Protein AF-A0A0G2AJ13-F1 (afdb_monomer)

Radius of gyration: 12.6 Å; Cα contacts (8 Å, |Δi|>4): 23; chains: 1; bounding box: 30×23×25 Å

Structure (mmCIF, N/CA/C/O backbone):
data_AF-A0A0G2AJ13-F1
#
_entry.id   AF-A0A0G2AJ13-F1
#
loop_
_atom_site.group_PDB
_atom_site.id
_atom_site.type_symbol
_atom_site.label_atom_id
_atom_site.label_alt_id
_atom_site.label_comp_id
_atom_site.label_asym_id
_atom_site.label_entity_id
_atom_site.label_seq_id
_atom_site.pdbx_PDB_ins_code
_atom_site.Cartn_x
_atom_site.Cartn_y
_atom_site.Cartn_z
_atom_site.occupancy
_atom_site.B_iso_or_equiv
_atom_site.auth_seq_id
_atom_site.auth_comp_id
_atom_site.auth_asym_id
_atom_site.auth_atom_id
_atom_site.pdbx_PDB_model_num
ATOM 1 N N . GLU A 1 1 ? -11.713 14.253 6.248 1.00 53.41 1 GLU A N 1
ATOM 2 C CA . GLU A 1 1 ? -10.940 13.137 6.831 1.00 53.41 1 GLU A CA 1
ATOM 3 C C . GLU A 1 1 ? -11.899 11.998 7.209 1.00 53.41 1 GLU A C 1
ATOM 5 O O . GLU A 1 1 ? -12.344 11.922 8.343 1.00 53.41 1 GLU A O 1
ATOM 10 N N . ALA A 1 2 ? -12.344 11.191 6.233 1.00 73.50 2 ALA A N 1
ATOM 11 C CA . ALA A 1 2 ? -13.280 10.073 6.470 1.00 73.50 2 ALA A CA 1
ATOM 12 C C . ALA A 1 2 ? -13.267 9.039 5.324 1.00 73.50 2 ALA A C 1
ATOM 14 O O . ALA A 1 2 ? -14.310 8.525 4.938 1.00 73.50 2 ALA A O 1
ATOM 15 N N . LEU A 1 3 ? -12.098 8.758 4.731 1.00 87.88 3 LEU A N 1
ATOM 16 C CA . LEU A 1 3 ? -12.004 7.787 3.627 1.00 87.88 3 LEU A CA 1
ATOM 17 C C . LEU A 1 3 ? -12.412 6.369 4.055 1.00 87.88 3 LEU A C 1
ATOM 19 O O . LEU A 1 3 ? -12.879 5.596 3.228 1.00 87.88 3 LEU A O 1
ATOM 23 N N . ILE A 1 4 ? -12.227 6.031 5.336 1.00 90.94 4 ILE A N 1
ATOM 24 C CA . ILE A 1 4 ? -12.533 4.709 5.884 1.00 90.94 4 ILE A CA 1
ATOM 25 C C . ILE A 1 4 ? -13.329 4.886 7.187 1.00 90.94 4 ILE A C 1
ATOM 27 O O . ILE A 1 4 ? -12.835 5.556 8.107 1.00 90.94 4 ILE A O 1
ATOM 31 N N . PRO A 1 5 ? -14.528 4.284 7.306 1.00 94.94 5 PRO A N 1
ATOM 32 C CA . PRO A 1 5 ? -15.294 4.251 8.549 1.00 94.94 5 PRO A CA 1
ATOM 33 C C . PRO A 1 5 ? -14.496 3.650 9.715 1.00 94.94 5 PRO A C 1
ATOM 35 O O . PRO A 1 5 ? -13.735 2.701 9.536 1.00 94.94 5 PRO A O 1
ATOM 38 N N . LYS A 1 6 ? -14.707 4.153 10.941 1.00 92.56 6 LYS A N 1
ATOM 39 C CA . LYS A 1 6 ? -13.972 3.699 12.144 1.00 92.56 6 LYS A CA 1
ATOM 40 C C . LYS A 1 6 ? -14.055 2.189 12.394 1.00 92.56 6 LYS A C 1
ATOM 42 O O . LYS A 1 6 ? -13.081 1.600 12.853 1.00 92.56 6 LYS A O 1
ATOM 47 N N . GLY A 1 7 ? -15.192 1.565 12.080 1.00 94.12 7 GLY A N 1
ATOM 48 C CA . GLY A 1 7 ? -15.384 0.118 12.238 1.00 94.12 7 GLY A CA 1
ATOM 49 C C . GLY A 1 7 ? -14.438 -0.726 11.379 1.00 94.12 7 GLY A C 1
ATOM 50 O O . GLY A 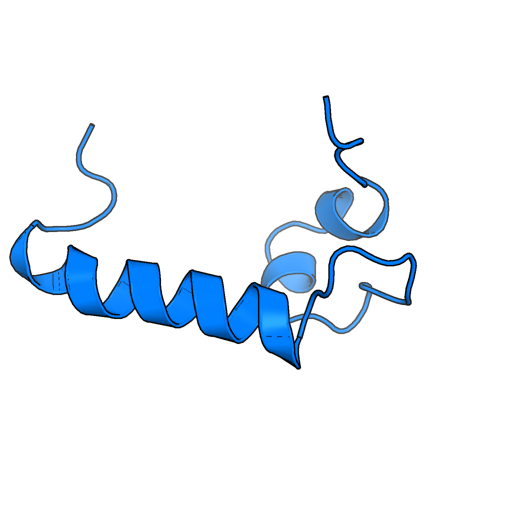1 7 ? -14.066 -1.831 11.779 1.00 94.12 7 GLY A O 1
ATOM 51 N N . ASP A 1 8 ? -13.976 -0.171 10.256 1.00 95.94 8 ASP A N 1
ATOM 52 C CA . ASP A 1 8 ? -13.188 -0.896 9.260 1.00 95.94 8 ASP A CA 1
ATOM 53 C C . ASP A 1 8 ? -11.681 -0.679 9.398 1.00 95.94 8 ASP A C 1
ATOM 55 O O . ASP A 1 8 ? -10.888 -1.353 8.739 1.00 95.94 8 ASP A O 1
ATOM 59 N N . TRP A 1 9 ? -11.252 0.209 10.299 1.00 94.81 9 TRP A N 1
ATOM 60 C CA . TRP A 1 9 ? -9.839 0.549 10.484 1.00 94.81 9 TRP A CA 1
ATOM 61 C C . TRP A 1 9 ? -8.971 -0.672 10.756 1.00 94.81 9 TRP A C 1
ATOM 63 O O . TRP A 1 9 ? -7.895 -0.808 10.177 1.00 94.81 9 TRP A O 1
ATOM 73 N N . LYS A 1 10 ? -9.446 -1.597 11.597 1.00 94.81 10 LYS A N 1
ATOM 74 C CA . LYS A 1 10 ? -8.703 -2.824 11.907 1.00 94.81 10 LYS A CA 1
ATOM 75 C C . LYS A 1 10 ? -8.486 -3.697 10.668 1.00 94.81 10 LYS A C 1
ATOM 77 O O . LYS A 1 10 ? -7.432 -4.311 10.537 1.00 94.81 10 LYS A O 1
ATOM 82 N N . TYR A 1 11 ? -9.455 -3.741 9.754 1.00 95.75 11 TYR A N 1
ATOM 83 C CA . TYR A 1 11 ? -9.364 -4.557 8.547 1.00 95.75 11 TYR A CA 1
ATOM 84 C C . TYR A 1 11 ? -8.469 -3.895 7.510 1.00 95.75 11 TYR A C 1
ATOM 86 O O . TYR A 1 11 ? -7.595 -4.557 6.958 1.00 95.75 11 TYR A O 1
ATOM 94 N N . VAL A 1 12 ? -8.623 -2.585 7.301 1.00 95.56 12 VAL A N 1
ATOM 95 C CA . VAL A 1 12 ? -7.795 -1.870 6.329 1.00 95.56 12 VAL A CA 1
ATOM 96 C C . VAL A 1 12 ? -6.339 -1.808 6.778 1.00 95.56 12 VAL A C 1
ATOM 98 O O . VAL A 1 12 ? -5.457 -2.113 5.980 1.00 95.56 12 VAL A O 1
ATOM 101 N N . ASN A 1 13 ? -6.062 -1.513 8.051 1.00 96.12 13 ASN A N 1
ATOM 102 C CA . ASN A 1 13 ? -4.686 -1.481 8.554 1.00 96.12 13 ASN A CA 1
ATOM 103 C C . ASN A 1 13 ? -3.998 -2.842 8.396 1.00 96.12 13 ASN A C 1
ATOM 105 O O . ASN A 1 13 ? -2.891 -2.910 7.865 1.00 96.12 13 ASN A O 1
ATOM 109 N N . ASN A 1 14 ? -4.668 -3.934 8.780 1.00 97.12 14 ASN A N 1
ATOM 110 C CA . ASN A 1 14 ? -4.124 -5.277 8.579 1.00 97.12 14 ASN A CA 1
ATOM 111 C C . ASN A 1 14 ? -3.950 -5.602 7.089 1.00 97.12 14 ASN A C 1
ATOM 113 O O . ASN A 1 14 ? -2.920 -6.150 6.707 1.00 97.12 14 ASN A O 1
ATOM 117 N N . GLY A 1 15 ? -4.905 -5.217 6.238 1.00 96.81 15 GLY A N 1
ATOM 118 C CA . GLY A 1 15 ? -4.808 -5.379 4.788 1.00 96.81 15 GLY A CA 1
ATOM 119 C C . GLY A 1 15 ? -3.580 -4.682 4.203 1.00 96.81 15 GLY A C 1
ATOM 120 O O . GLY A 1 15 ? -2.826 -5.302 3.458 1.00 96.81 15 GLY A O 1
ATOM 121 N N . LEU A 1 16 ? -3.317 -3.435 4.599 1.00 95.50 16 LEU A N 1
ATOM 122 C CA . LEU A 1 16 ? -2.142 -2.677 4.162 1.00 95.50 16 LEU A CA 1
ATOM 123 C C . LEU A 1 16 ? -0.830 -3.299 4.663 1.00 95.50 16 LEU A C 1
ATOM 125 O O . LEU A 1 16 ? 0.137 -3.375 3.906 1.00 95.50 16 LEU A O 1
ATOM 129 N N . VAL A 1 17 ? -0.797 -3.797 5.904 1.00 96.06 17 VAL A N 1
ATOM 130 C CA . VAL A 1 17 ? 0.376 -4.503 6.452 1.00 96.06 17 VAL A CA 1
ATOM 131 C C . VAL A 1 17 ? 0.664 -5.785 5.670 1.00 96.06 17 VAL A C 1
ATOM 133 O O . VAL A 1 17 ? 1.810 -6.026 5.288 1.00 96.06 17 VAL A O 1
ATOM 136 N N . LEU A 1 18 ? -0.354 -6.609 5.410 1.00 97.12 18 LEU A N 1
ATOM 137 C CA . LEU A 1 18 ? -0.196 -7.853 4.652 1.00 97.12 18 LEU A CA 1
ATOM 138 C C . LEU A 1 18 ? 0.173 -7.578 3.193 1.00 97.12 18 LEU A C 1
ATOM 140 O O . LEU A 1 18 ? 1.031 -8.268 2.647 1.00 97.12 18 LEU A O 1
ATOM 144 N N . TYR A 1 19 ? -0.409 -6.539 2.591 1.00 96.06 19 TYR A N 1
ATOM 145 C CA . TYR A 1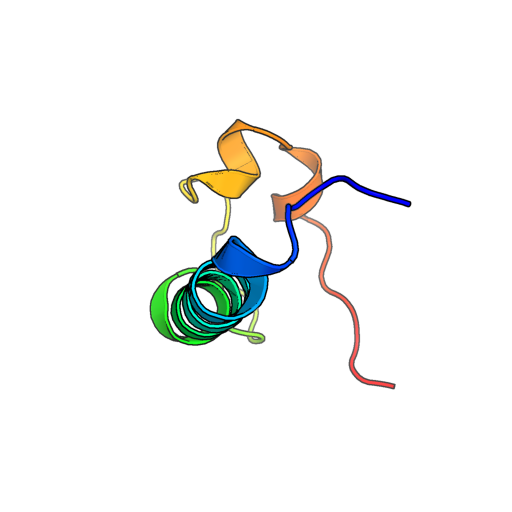 19 ? -0.053 -6.089 1.251 1.00 96.06 19 TYR A CA 1
ATOM 146 C C . TYR A 1 19 ? 1.424 -5.699 1.176 1.00 96.06 19 TYR A C 1
ATOM 148 O O . TYR A 1 19 ? 2.150 -6.216 0.334 1.00 96.06 19 TYR A O 1
ATOM 156 N N . GLY A 1 20 ? 1.906 -4.856 2.091 1.00 93.94 20 GLY A N 1
ATOM 157 C CA . GLY A 1 20 ? 3.322 -4.492 2.140 1.00 93.94 20 GLY A CA 1
ATOM 158 C C . GLY A 1 20 ? 4.241 -5.685 2.420 1.00 93.94 20 GLY A C 1
ATOM 159 O O . GLY A 1 20 ? 5.361 -5.733 1.930 1.00 93.94 20 GLY A O 1
ATOM 160 N N . ARG A 1 21 ? 3.787 -6.681 3.188 1.00 95.25 21 ARG A N 1
ATOM 161 C CA . ARG A 1 21 ? 4.603 -7.859 3.515 1.00 95.25 21 ARG A CA 1
ATOM 162 C C . ARG A 1 21 ? 4.715 -8.856 2.361 1.00 95.25 21 ARG A C 1
ATOM 164 O O . ARG A 1 21 ? 5.796 -9.399 2.158 1.00 95.25 21 ARG A O 1
ATOM 171 N N . TYR A 1 22 ? 3.612 -9.129 1.667 1.00 95.56 22 TYR A N 1
ATOM 172 C CA . TYR A 1 22 ? 3.517 -10.252 0.726 1.00 95.56 22 TYR A CA 1
ATOM 173 C C . TYR A 1 22 ? 3.351 -9.846 -0.737 1.00 95.56 22 TYR A C 1
ATOM 175 O O . TYR A 1 22 ? 3.646 -10.656 -1.607 1.00 95.56 22 TYR A O 1
ATOM 183 N N . VAL A 1 23 ? 2.882 -8.627 -1.011 1.00 95.25 23 VAL A N 1
ATOM 184 C CA . VAL A 1 23 ? 2.685 -8.126 -2.379 1.00 95.25 23 VAL A CA 1
ATOM 185 C C . VAL A 1 23 ? 3.753 -7.098 -2.721 1.00 95.25 23 VAL A C 1
ATOM 187 O O . VAL A 1 23 ? 4.489 -7.297 -3.670 1.00 95.25 23 VAL A O 1
ATOM 190 N N . CYS A 1 24 ? 3.883 -6.036 -1.923 1.00 93.94 24 CYS A N 1
ATOM 191 C CA . CYS A 1 24 ? 4.759 -4.903 -2.216 1.00 93.94 24 CYS A CA 1
ATOM 192 C C . CYS A 1 24 ? 5.808 -4.676 -1.107 1.00 93.94 24 CYS A C 1
ATOM 194 O O . CYS A 1 24 ? 5.709 -3.687 -0.370 1.00 93.94 24 CYS A O 1
ATOM 196 N N . PRO A 1 25 ? 6.810 -5.567 -0.956 1.00 92.38 25 PRO A N 1
ATOM 197 C CA . PRO A 1 25 ? 7.887 -5.399 0.019 1.00 92.38 25 PRO A CA 1
ATOM 198 C C . PRO A 1 25 ? 8.728 -4.143 -0.230 1.00 92.38 25 PRO A C 1
ATOM 200 O O . PRO A 1 25 ? 8.836 -3.644 -1.343 1.00 92.38 25 PRO A O 1
ATOM 203 N N . ALA A 1 26 ? 9.402 -3.657 0.814 1.00 90.12 26 ALA A N 1
ATOM 204 C CA . ALA A 1 26 ? 10.195 -2.422 0.759 1.00 90.12 26 ALA A CA 1
ATOM 205 C C . ALA A 1 26 ? 11.437 -2.485 -0.156 1.00 90.12 26 ALA A C 1
ATOM 207 O O . ALA A 1 26 ? 12.031 -1.452 -0.458 1.00 90.12 26 ALA A O 1
ATOM 208 N N . ARG A 1 27 ? 11.865 -3.684 -0.570 1.00 88.81 27 ARG A N 1
ATOM 209 C CA . ARG A 1 27 ? 13.004 -3.869 -1.482 1.00 88.81 27 ARG A CA 1
ATOM 210 C C . ARG A 1 27 ? 12.544 -3.691 -2.933 1.00 88.81 27 ARG A C 1
ATOM 212 O O . ARG A 1 27 ? 11.454 -4.170 -3.239 1.00 88.81 27 ARG A O 1
ATOM 219 N N . PRO A 1 28 ? 13.366 -3.109 -3.828 1.00 91.06 28 PRO A N 1
ATOM 220 C CA . PRO A 1 28 ? 13.019 -2.975 -5.241 1.00 91.06 28 PRO A CA 1
ATOM 221 C C . PRO A 1 28 ? 12.616 -4.311 -5.876 1.00 91.06 28 PRO A C 1
ATOM 223 O O . PRO A 1 28 ? 13.335 -5.302 -5.749 1.00 91.06 28 PRO 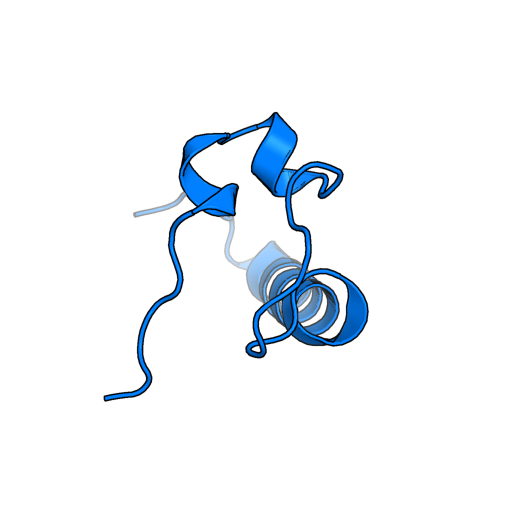A O 1
ATOM 226 N N . HIS A 1 29 ? 11.470 -4.324 -6.549 1.00 92.62 29 HIS A N 1
ATOM 227 C CA . HIS A 1 29 ? 10.949 -5.440 -7.341 1.00 92.62 29 HIS A CA 1
ATOM 228 C C . HIS A 1 29 ? 9.971 -4.903 -8.397 1.00 92.62 29 HIS A C 1
ATOM 230 O O . HIS A 1 29 ? 9.709 -3.699 -8.449 1.00 92.62 29 HIS A O 1
ATOM 236 N N . ASP A 1 30 ? 9.457 -5.786 -9.254 1.00 93.38 30 ASP A N 1
ATOM 237 C CA . ASP A 1 30 ? 8.476 -5.405 -10.266 1.00 93.38 30 ASP A CA 1
ATOM 238 C C . ASP A 1 30 ? 7.087 -5.198 -9.645 1.00 93.38 30 ASP A C 1
ATOM 240 O O . ASP A 1 30 ? 6.451 -6.142 -9.180 1.00 93.38 30 ASP A O 1
ATOM 244 N N . CYS A 1 31 ? 6.619 -3.951 -9.663 1.00 94.75 31 CYS A N 1
ATOM 245 C CA . CYS A 1 31 ? 5.320 -3.548 -9.136 1.00 94.75 31 CYS A CA 1
ATOM 246 C C . CYS A 1 31 ? 4.215 -3.480 -10.205 1.00 94.75 31 CYS A C 1
ATOM 248 O O . CYS A 1 31 ? 3.077 -3.151 -9.856 1.00 94.75 31 CYS A O 1
ATOM 250 N N . ALA A 1 32 ? 4.516 -3.718 -11.491 1.00 92.31 32 ALA A N 1
ATOM 251 C CA . ALA A 1 32 ? 3.591 -3.468 -12.603 1.00 92.31 32 ALA A CA 1
ATOM 252 C C . ALA A 1 32 ? 2.297 -4.292 -12.508 1.00 92.31 32 ALA A C 1
ATOM 254 O O . ALA A 1 32 ? 1.220 -3.804 -12.849 1.00 92.31 32 ALA A O 1
ATOM 255 N N . ALA A 1 33 ? 2.398 -5.519 -11.991 1.00 92.88 33 ALA A N 1
ATOM 256 C CA . ALA A 1 33 ? 1.275 -6.443 -11.850 1.00 92.88 33 ALA A CA 1
ATOM 257 C C . ALA A 1 33 ? 0.533 -6.327 -10.506 1.00 92.88 33 ALA A C 1
ATOM 259 O O . ALA A 1 33 ? -0.375 -7.115 -10.236 1.00 92.88 33 ALA A O 1
ATOM 260 N N . HIS A 1 34 ? 0.901 -5.385 -9.632 1.00 95.38 34 HIS A N 1
ATOM 261 C CA . HIS A 1 34 ? 0.216 -5.272 -8.350 1.00 95.38 34 HIS A CA 1
ATOM 262 C C . HIS A 1 34 ? -1.198 -4.700 -8.493 1.00 95.38 34 HIS A C 1
ATOM 264 O O . HIS A 1 34 ? -1.382 -3.710 -9.207 1.00 95.38 34 HIS A O 1
ATOM 270 N N . PRO A 1 35 ? -2.167 -5.190 -7.695 1.00 94.81 35 PRO A N 1
ATOM 271 C CA . PRO A 1 35 ? -3.544 -4.701 -7.731 1.00 94.81 35 PRO A CA 1
ATOM 272 C C . PRO A 1 35 ? -3.671 -3.182 -7.550 1.00 94.81 35 PRO A C 1
ATOM 274 O O . PRO A 1 35 ? -4.451 -2.534 -8.244 1.00 94.81 35 PRO A O 1
ATOM 277 N N . LEU A 1 36 ? -2.890 -2.588 -6.637 1.00 93.06 36 LEU A N 1
ATOM 278 C CA . LEU A 1 36 ? -2.954 -1.145 -6.379 1.00 93.06 36 LEU A CA 1
ATOM 279 C C . LEU A 1 36 ? -2.205 -0.319 -7.433 1.00 93.06 36 LEU A C 1
ATOM 281 O O . LEU A 1 36 ? -2.570 0.831 -7.667 1.00 93.06 36 LEU A O 1
ATOM 285 N N . THR A 1 37 ? -1.204 -0.895 -8.106 1.00 94.88 37 THR A N 1
ATOM 286 C CA . THR A 1 37 ? -0.512 -0.232 -9.221 1.00 94.88 37 THR A CA 1
ATOM 287 C C . THR A 1 37 ? -1.430 -0.110 -10.433 1.00 94.88 37 THR A C 1
ATOM 289 O O . THR A 1 37 ? -1.398 0.908 -11.111 1.00 94.88 37 THR A O 1
ATOM 292 N N . THR A 1 38 ? -2.305 -1.087 -10.688 1.00 93.38 38 THR A N 1
ATOM 293 C CA . THR A 1 38 ? -3.306 -0.980 -11.765 1.00 93.38 38 THR A CA 1
ATOM 294 C C . THR A 1 38 ? -4.244 0.211 -11.555 1.00 93.38 38 THR A C 1
ATOM 296 O O . THR A 1 38 ? -4.597 0.897 -12.511 1.00 93.38 38 THR A O 1
ATOM 299 N N . LEU A 1 39 ? -4.613 0.488 -10.301 1.00 94.50 39 LEU A N 1
ATOM 300 C CA . LEU A 1 39 ? -5.451 1.634 -9.936 1.00 94.50 39 LEU A CA 1
ATOM 301 C C . LEU A 1 39 ? -4.673 2.956 -9.962 1.00 94.50 39 LEU A C 1
ATOM 303 O O . LEU A 1 39 ? -5.237 4.003 -10.274 1.00 94.50 39 LEU A O 1
ATOM 307 N N . TRP A 1 40 ? -3.381 2.917 -9.630 1.00 93.88 40 TRP A N 1
ATOM 308 C CA . TRP A 1 40 ? -2.507 4.084 -9.626 1.00 93.88 40 TRP A CA 1
ATOM 309 C C . TRP A 1 40 ? -1.120 3.756 -10.213 1.00 93.88 40 TRP A C 1
ATOM 311 O O . TRP A 1 40 ? -0.162 3.520 -9.470 1.00 93.88 40 TRP A O 1
ATOM 321 N N . PRO A 1 41 ? -0.976 3.791 -11.555 1.00 94.50 41 PRO A N 1
ATOM 322 C CA . PRO A 1 41 ? 0.248 3.380 -12.252 1.00 94.50 41 PRO A CA 1
ATOM 323 C C . PRO A 1 41 ? 1.545 4.074 -11.807 1.00 94.50 41 PRO A C 1
ATOM 325 O O . PRO A 1 41 ? 2.586 3.413 -11.772 1.00 94.50 41 PRO A O 1
AT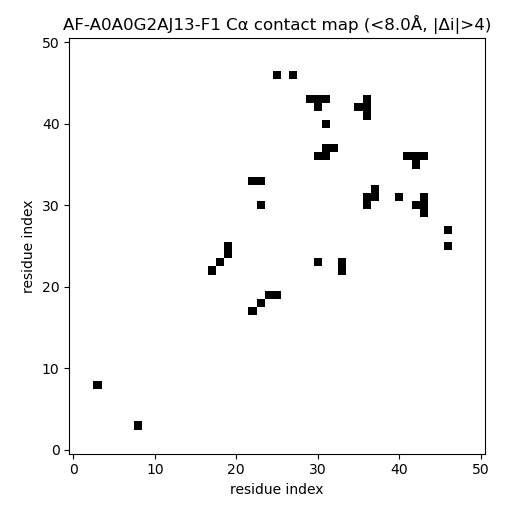OM 328 N N . PRO A 1 42 ? 1.539 5.363 -11.395 1.00 93.88 42 PRO A N 1
ATOM 329 C CA . PRO A 1 42 ? 2.746 6.013 -10.887 1.00 93.88 42 PRO A CA 1
ATOM 330 C C . PRO A 1 42 ? 3.371 5.333 -9.658 1.00 93.88 42 PRO A C 1
ATOM 332 O O . PRO A 1 42 ? 4.533 5.610 -9.358 1.00 93.88 42 PRO A O 1
ATOM 335 N N . ALA A 1 43 ? 2.641 4.457 -8.954 1.00 92.50 43 ALA A N 1
ATOM 336 C CA . ALA A 1 43 ? 3.164 3.676 -7.833 1.00 92.50 43 ALA A CA 1
ATOM 337 C C . ALA A 1 43 ? 4.376 2.823 -8.217 1.00 92.50 43 ALA A C 1
ATOM 339 O O . ALA A 1 43 ? 5.296 2.691 -7.415 1.00 92.50 43 ALA A O 1
ATOM 340 N N . ALA A 1 44 ? 4.401 2.282 -9.443 1.00 92.81 44 ALA A N 1
ATOM 341 C CA . ALA A 1 44 ? 5.418 1.320 -9.873 1.00 92.81 44 ALA A CA 1
ATOM 342 C C . ALA A 1 44 ? 6.851 1.867 -9.792 1.00 92.81 44 ALA A C 1
ATOM 344 O O . ALA A 1 44 ? 7.808 1.114 -9.633 1.00 92.81 44 ALA A O 1
ATOM 345 N N . LEU A 1 45 ? 6.992 3.190 -9.898 1.00 91.19 45 LEU A N 1
ATOM 346 C CA . LEU A 1 45 ? 8.278 3.881 -9.951 1.00 91.19 45 LEU A CA 1
ATOM 347 C C . LEU A 1 45 ? 8.609 4.626 -8.650 1.00 91.19 45 LEU A C 1
ATOM 349 O O . LEU A 1 45 ? 9.692 5.195 -8.521 1.00 91.19 45 LEU A O 1
ATOM 353 N N . ARG A 1 46 ? 7.688 4.661 -7.679 1.00 89.81 46 ARG A N 1
ATOM 354 C CA . ARG A 1 46 ? 7.834 5.448 -6.450 1.00 89.81 46 ARG A CA 1
ATOM 355 C C . ARG A 1 46 ? 8.277 4.569 -5.292 1.00 89.81 46 ARG A C 1
ATOM 357 O O . ARG A 1 46 ? 7.473 3.898 -4.658 1.00 89.81 46 ARG A O 1
ATOM 364 N N . TRP A 1 47 ? 9.558 4.673 -4.969 1.00 87.38 47 TRP A N 1
ATOM 365 C CA . TRP A 1 47 ? 10.166 4.008 -3.824 1.00 87.38 47 TRP A CA 1
ATOM 366 C C . TRP A 1 47 ? 10.449 5.032 -2.725 1.00 87.38 47 TRP A C 1
ATOM 368 O O . TRP A 1 47 ? 11.405 5.805 -2.852 1.00 87.38 47 TRP A O 1
ATOM 378 N N . PRO A 1 48 ? 9.625 5.097 -1.663 1.00 78.31 48 PRO A N 1
ATOM 379 C CA . PRO A 1 48 ? 9.918 5.973 -0.544 1.00 78.31 48 PRO A CA 1
ATOM 380 C C . PRO A 1 48 ? 11.193 5.476 0.138 1.00 78.31 48 PRO A C 1
ATOM 382 O O . PRO A 1 48 ? 11.266 4.344 0.613 1.00 78.31 48 PRO A O 1
ATOM 385 N N . LYS A 1 49 ? 12.223 6.323 0.165 1.00 75.62 49 LYS A N 1
ATOM 386 C CA . LYS A 1 49 ? 13.429 6.044 0.945 1.00 75.62 49 LYS A CA 1
ATOM 387 C C . LYS A 1 49 ? 13.058 6.092 2.425 1.00 75.62 49 LYS A C 1
ATOM 389 O O . LYS A 1 49 ? 12.362 7.016 2.848 1.00 75.62 49 LYS A O 1
ATOM 394 N N . ALA A 1 50 ? 13.515 5.106 3.195 1.00 68.06 50 ALA A N 1
ATOM 395 C CA . ALA A 1 50 ? 13.478 5.210 4.649 1.00 68.06 50 ALA A CA 1
ATOM 396 C C . ALA A 1 50 ? 14.249 6.474 5.064 1.00 68.06 50 ALA A C 1
ATOM 398 O O . ALA A 1 50 ? 15.289 6.780 4.475 1.00 68.06 50 ALA A O 1
ATOM 399 N N . LYS A 1 51 ? 13.673 7.233 5.996 1.00 57.16 51 LYS A N 1
ATOM 400 C CA . LYS A 1 51 ? 14.258 8.464 6.528 1.00 57.16 51 LYS A CA 1
ATOM 401 C C . LYS A 1 51 ? 15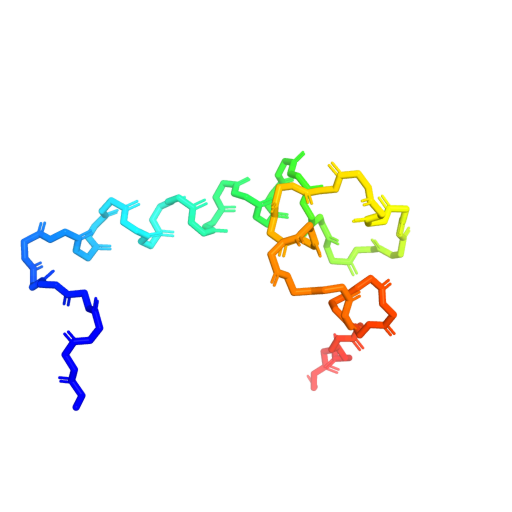.273 8.141 7.616 1.00 57.16 51 LYS A C 1
ATOM 403 O O . LYS A 1 51 ? 15.014 7.168 8.358 1.00 57.16 51 LYS A O 1
#

Mean predicted aligned error: 4.13 Å

Solvent-accessible surface area (backbone atoms only — not comparable to full-atom values): 3407 Å² total; per-residue (Å²): 143,72,95,65,61,80,90,47,46,70,57,52,53,51,49,53,52,49,38,37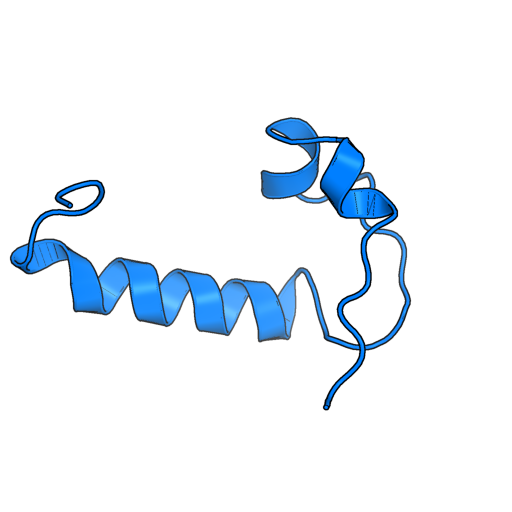,68,76,72,56,48,95,63,94,70,90,35,75,85,36,77,67,21,70,79,40,62,74,51,52,80,62,77,83,73,86,130

Secondary structure (DSSP, 8-state):
--SS-GGGHHHHHHHHHHHHHHTS-SS----TT-HHHHH-GGGGG--PPP-

pLDDT: mean 90.63, std 9.24, range [53.41, 97.12]

Sequence (51 aa):
EALIPKGDWKYVNNGLVLYGRYVCPARPHDCAAHPLTTLWPPAALRWPKAK

Foldseek 3Di:
DPPDDPVCCVVVVVVVVVCCVPPNDLDDDQNCPPPVCVVPVVVRVDRDDDD

=== Feature glossary ===
The record interleaves many kinds of information about one protein. Here is each kind framed as the question it answers.

Q: What does the local fold look like, residue by residue?
A: The Foldseek 3Di string encodes local tertiary geometry as a 20-letter alphabet — one character per residue — derived from the relative positions of nearby Cα atoms. Unlike the amino-acid sequence, 3Di is a direct function of the 3D structure, so two proteins with the same fold have similar 3Di strings even at low sequence identity.

Q: Which residues are in helices, strands, or loops?
A: The SS8 string is DSSP's per-residue secondary-structure call. α-helix (H) means an i→i+4 H-bond ladder; β-strand (E) means the residue participates in a β-sheet; 3₁₀ (G) and π (I) are tighter and wider helices; T/S are turns/bends; '-' is loop.

Q: How big and how compact is the whole molecule?
A: Radius of gyration (Rg) is the root-mean-square distance of Cα atoms from their centroid — a single number for overall size and compactness. A globular domain of N residues has Rg ≈ 2.2·N^0.38 Å; an extended or disordered chain has a much larger Rg. The Cα contact count is the number of residue pairs whose Cα atoms are within 8 Å and are more than four positions apart in sequence — a standard proxy for tertiary packing density. The bounding box is the smallest axis-aligned box enclosing all Cα atoms.

Q: Where is each backbone atom in 3D?
A: Structure coordinates are given as an mmCIF _atom_site loop: one row per atom with element, residue name, chain id, sequence number, and x/y/z position in Å. Only the four main-chain atoms per residue are included here; side chains are omitted to keep the record compact.

Q: What is the amino-acid chain?
A: Primary structure: the covalent order of the twenty standard amino acids along the backbone. Two proteins with the same sequence will (almost always) fold to the same structure; two with 30% identity often share a fold but not the details.

Q: What if only a Cα trace is available?
A: Three-state secondary structure (P-SEA) collapses the eight DSSP classes into helix (a), strand (b), and coil (c). P-SEA assigns these from Cα geometry alone — distances and angles — without requiring backbone oxygens, so it works on any Cα trace.

Q: What family and function is it annotated with?
A: Database cross-references. InterPro integrates a dozen domain/family signature databases into unified entries with residue-range hits. GO terms attach function/process/location labels with evidence codes. CATH codes position the fold in a four-level structural taxono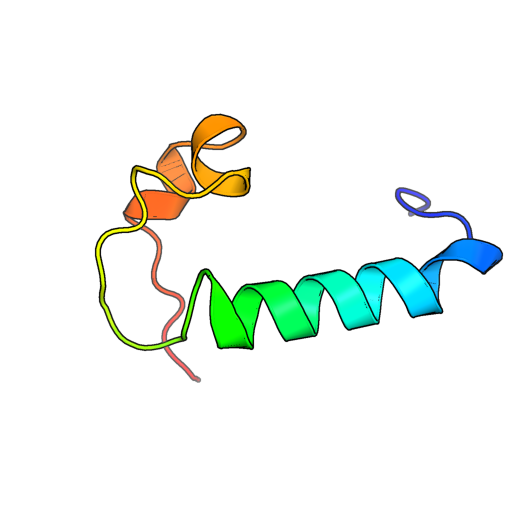my. Organism is the NCBI-taxonomy species name.

Q: How confident is the AlphaFold model at each residue?
A: pLDDT is the predicted lDDT-Cα score: AlphaFold's confidence that the local environment of each residue (all inter-atomic distances within 15 Å) is correctly placed. It is a per-residue number between 0 and 100, with higher meaning more reliable.

Q: How mobile is each atom in the crystal?
A: B-factor (Debye–Waller factor) reflects atomic displacement in the crystal lattice. It is an experimental observable (units Å²), not a prediction; low values mean the atom is pinned down, high values mean it moves or is heterogeneous across the crystal.

Q: Which residues are buried vs exposed?
A: SASA measures how much of the protein is reachable by solvent. It is computed by rolling a water-sized probe over the atomic surface and summing the exposed area (Å²). Per-residue SASA distinguishes core (buried, low SASA) from surface (exposed, high SASA) residues; total SASA is a whole-molecule size measure.

Q: What do the diagnostic plots show?
A: Plot images: a contact map (which residues are close in 3D, as an N×N binary image), a Ramachandran scatter (backbone torsion angles, revealing secondary-structure composition at a glance), and — for AlphaFold structures — a PAE heatmap (pairwise prediction confidence).

Q: What known structures does this most resemble?
A: The Foldseek neighbor list gives the closest experimentally determined structures in the PDB, ranked by structural alignment. TM-score near 1 means near-identical fold; near 0.3 means only rough topology match. This is how one finds what a novel AlphaFold prediction most resembles in the solved-structure universe.

Q: Are the domains correctly placed relative to each other?
A: Predicted aligned error is AlphaFold's pairwise confidence. Unlike pLDDT (per-residue), PAE is per-residue-pair and captures whether two parts of the structure are correctly placed relative to each other. Units are ångströms of expected positional error.

Q: What do the rendered images show?
A: Structure images are PyMOL renders from six orthogonal camera directions. Cartoon representation draws helices as coils and strands as arrows; sticks shows the backbone as bonds; surface shows the 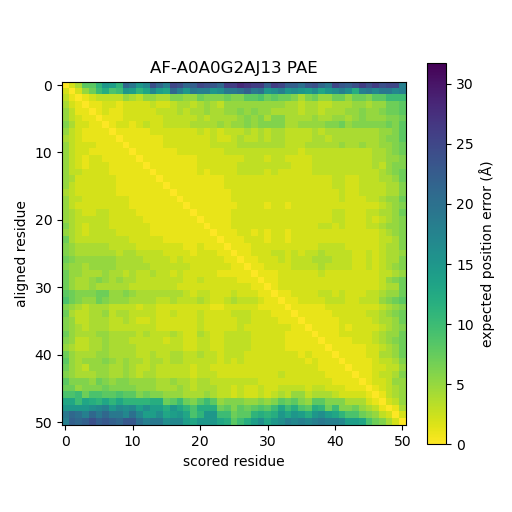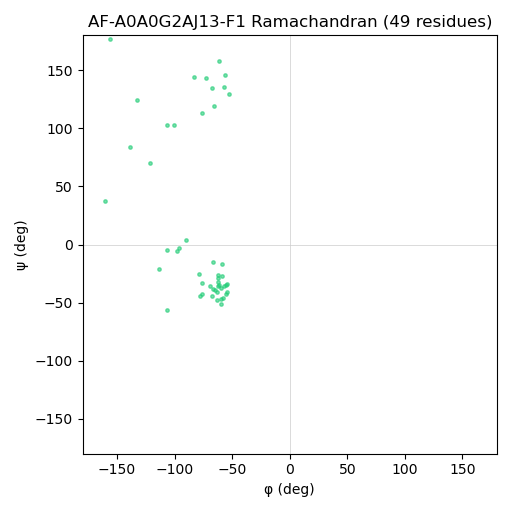solvent-excluded envelope. Rainbow coloring maps sequence position to hue (blue→red, N→C); chain coloring assigns a distinct color per polypeptide.

Q: What are the backbone torsion angles?
A: φ (phi) and ψ (psi) are the two rotatable backbone dihedrals per residue: φ is the C(i-1)–N–Cα–C torsion, ψ is the N–Cα–C–N(i+1) torsion, both in degrees on (−180°, 180°]. α-helical residues cluster near (−60°, −45°); β-strand residues near (−120°, +130°). A Ramachandran plot is simply a scatter of (φ, ψ) for every residue.